Protein AF-A0ABD0R827-F1 (afdb_monomer)

pLDDT: mean 93.99, std 8.84, range [56.47, 98.88]

Nearest PDB structures (foldseek):
  8cz9-assembly1_A  TM=9.847E-01  e=1.559E-08  Mus musculus
  7r8x-assembly1_A  TM=9.743E-01  e=1.361E-08  Mus musculus
  1rqq-assembly1_D  TM=9.824E-01  e=8.510E-08  Rattus norvegicus
  2hdv-assembly2_B  TM=9.733E-01  e=1.369E-07  Mus musculus
  1rpy-assembly1_A  TM=9.815E-01  e=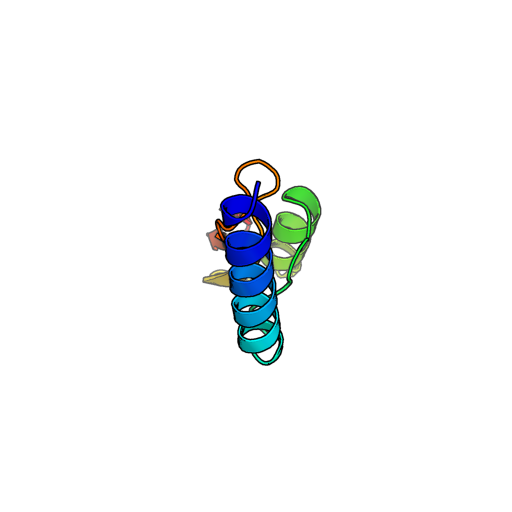2.201E-07  Rattus norvegicus

Mean predicted aligned error: 3.63 Å

Organism: Cirrhinus mrigala (NCBI:txid683832)

Sequence (71 aa):
SLGFGLAEHAYNKTDHFLSSYPWFHGPISRVRAAYLVQHAGVSGHGNFLVRQSETRRGDYVLTFNYQGRAK

Radius of gyration: 14.17 Å; Cα contacts (8 Å, |Δi|>4): 104; chains: 1; bounding box: 36×21×37 Å

Secondary structure (DSSP, 8-state):
-HHHHHHHHHHHHHHHHHTTSTTB--S--HHHHHHHHHTTGGGGTT-EEEEE-SSSTT-EEEEEEETTEE-

InterPro domains:
  IPR000980 SH2 domain [PF00017] (23-70)
  IPR000980 SH2 domain [PS50001] (23-71)
  IPR030523 SH2B adapter protein [PTHR10872] (5-71)
  IPR036860 SH2 domain superfamily [G3DSA: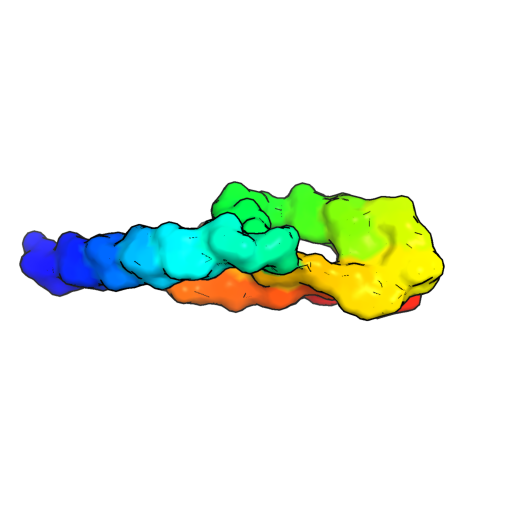3.30.505.10] (6-71)
  IPR036860 SH2 domain superfamily [SSF55550] (14-70)

Structure (mmCIF, N/CA/C/O backbone):
data_AF-A0ABD0R827-F1
#
_entry.id   AF-A0ABD0R827-F1
#
loop_
_atom_site.group_PDB
_atom_site.id
_atom_site.type_symbol
_atom_site.label_atom_id
_atom_site.label_alt_id
_atom_site.label_comp_id
_atom_site.label_asym_id
_atom_site.label_entity_id
_atom_site.label_seq_id
_atom_site.pdbx_PDB_ins_code
_atom_site.Cartn_x
_atom_site.Cartn_y
_atom_site.Cartn_z
_atom_site.occupancy
_atom_site.B_iso_or_equiv
_atom_site.auth_seq_id
_atom_site.auth_comp_id
_atom_site.auth_asym_id
_atom_site.auth_atom_id
_atom_site.pdbx_PDB_model_num
ATOM 1 N N . SER A 1 1 ? -21.022 -5.597 23.878 1.00 56.47 1 SER A N 1
ATOM 2 C CA . SER A 1 1 ? -21.376 -4.513 22.938 1.00 56.47 1 SER A CA 1
ATOM 3 C C . SER A 1 1 ? -21.687 -5.129 21.579 1.00 56.47 1 SER A C 1
ATOM 5 O O . SER A 1 1 ? -20.762 -5.579 20.915 1.00 56.47 1 SER A O 1
ATOM 7 N N . LEU A 1 2 ? -22.966 -5.240 21.191 1.00 62.75 2 LEU A N 1
ATOM 8 C CA . LEU A 1 2 ? -23.376 -5.871 19.921 1.00 62.75 2 LEU A CA 1
ATOM 9 C C . LEU A 1 2 ? -22.857 -5.126 18.674 1.00 62.75 2 LEU A C 1
ATOM 11 O O . LEU A 1 2 ? -22.592 -5.756 17.655 1.00 62.75 2 LEU A O 1
ATOM 15 N N . GLY A 1 3 ? -22.653 -3.807 18.761 1.00 69.81 3 GLY A N 1
ATOM 16 C CA . GLY A 1 3 ? -22.178 -2.996 17.632 1.00 69.81 3 GLY A CA 1
ATOM 17 C C . GLY A 1 3 ? -20.739 -3.300 17.205 1.00 69.81 3 GLY A C 1
ATOM 18 O O 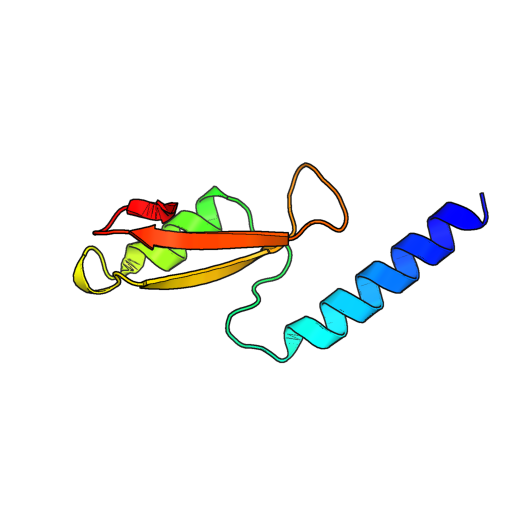. GLY A 1 3 ? -20.436 -3.275 16.016 1.00 69.81 3 GLY A O 1
ATOM 19 N N . PHE A 1 4 ? -19.862 -3.654 18.151 1.00 67.50 4 PHE A N 1
ATOM 20 C CA . PHE A 1 4 ? -18.459 -3.958 17.847 1.00 67.50 4 PHE A CA 1
ATOM 21 C C . PHE A 1 4 ? -18.325 -5.233 16.998 1.00 67.50 4 PHE A C 1
ATOM 23 O O . PHE A 1 4 ? -17.580 -5.252 16.027 1.00 67.50 4 PHE A O 1
ATOM 30 N N . GLY A 1 5 ? -19.105 -6.276 17.304 1.00 75.88 5 GLY A N 1
ATOM 31 C CA . GLY A 1 5 ? -19.072 -7.537 16.553 1.00 75.88 5 GLY A CA 1
ATOM 32 C C . GLY A 1 5 ? -19.593 -7.418 15.116 1.00 75.88 5 GLY A C 1
ATOM 33 O O . GLY A 1 5 ? -19.084 -8.092 14.225 1.00 75.88 5 GLY A O 1
ATOM 34 N N . LEU A 1 6 ? -20.570 -6.538 14.869 1.00 80.50 6 LEU A N 1
ATOM 35 C CA . LEU A 1 6 ? -21.116 -6.303 13.527 1.00 80.50 6 LEU A CA 1
ATOM 36 C C . LEU A 1 6 ? -20.119 -5.576 12.615 1.00 80.50 6 LEU A C 1
ATOM 38 O O . LEU A 1 6 ? -19.968 -5.959 11.456 1.00 80.50 6 LEU A O 1
ATOM 42 N N . ALA A 1 7 ? -19.415 -4.567 13.142 1.00 81.56 7 ALA A N 1
ATOM 43 C CA . ALA A 1 7 ? -18.396 -3.832 12.392 1.00 81.56 7 ALA A CA 1
ATOM 44 C C . ALA A 1 7 ? -17.215 -4.737 12.009 1.00 81.56 7 ALA A C 1
ATOM 46 O O . ALA A 1 7 ? -16.818 -4.768 10.848 1.00 81.56 7 ALA A O 1
ATOM 47 N N . GLU A 1 8 ? -16.728 -5.555 12.947 1.00 82.38 8 GLU A N 1
ATOM 48 C CA . GLU A 1 8 ? -15.683 -6.550 12.672 1.00 82.38 8 GLU A CA 1
ATOM 49 C C . GLU A 1 8 ? -16.076 -7.520 11.564 1.00 82.38 8 GLU A C 1
ATOM 51 O O . GLU A 1 8 ? -15.302 -7.803 10.651 1.00 82.38 8 GLU A O 1
ATOM 56 N N . HIS A 1 9 ? -17.310 -8.010 11.617 1.00 84.75 9 HIS A N 1
ATOM 57 C CA . HIS A 1 9 ? -17.806 -8.932 10.612 1.00 84.75 9 HIS A CA 1
ATOM 58 C C . HIS A 1 9 ? -17.928 -8.272 9.229 1.00 84.75 9 HIS A C 1
ATOM 60 O O . HIS A 1 9 ? -17.693 -8.926 8.212 1.00 84.75 9 HIS A O 1
ATOM 66 N N . ALA A 1 10 ? -18.266 -6.982 9.180 1.00 85.31 10 ALA A N 1
ATOM 67 C CA . ALA A 1 10 ? -18.288 -6.215 7.941 1.00 85.31 10 ALA A CA 1
ATOM 68 C C . ALA A 1 10 ? -16.875 -6.021 7.364 1.00 85.31 10 ALA A C 1
ATOM 70 O O . ALA A 1 10 ? -16.680 -6.283 6.179 1.00 85.31 10 ALA A O 1
ATOM 71 N N . TYR A 1 11 ? -15.883 -5.651 8.185 1.00 89.31 11 TYR A N 1
ATOM 72 C CA . TYR A 1 11 ? -14.494 -5.489 7.731 1.00 89.31 11 TYR A CA 1
ATOM 73 C C . TYR A 1 11 ? -13.926 -6.7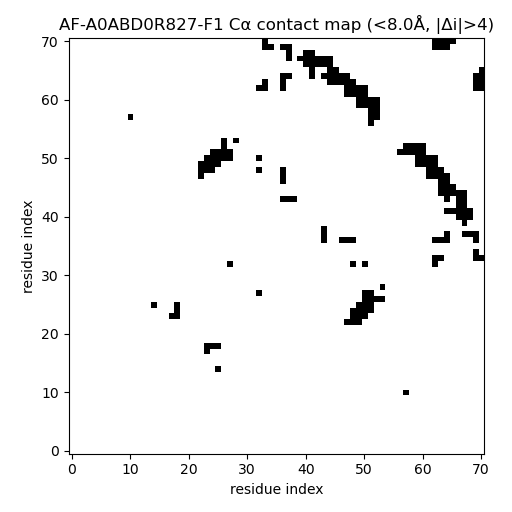89 7.165 1.00 89.31 11 TYR A C 1
ATOM 75 O O . TYR A 1 11 ? -13.410 -6.795 6.051 1.00 89.31 11 TYR A O 1
ATOM 83 N N . ASN A 1 12 ? -14.143 -7.908 7.858 1.00 89.00 12 ASN A N 1
ATOM 84 C CA . ASN A 1 12 ? -13.688 -9.219 7.397 1.00 89.00 12 ASN A CA 1
ATOM 85 C C . ASN A 1 12 ? -14.297 -9.609 6.040 1.00 89.00 12 ASN A C 1
ATOM 87 O O . ASN A 1 12 ? -13.615 -10.194 5.199 1.00 89.00 12 ASN A O 1
ATOM 91 N N . LYS A 1 13 ? -15.574 -9.274 5.797 1.00 92.38 13 LYS A N 1
ATOM 92 C CA . LYS A 1 13 ? -16.218 -9.504 4.493 1.00 92.38 13 LYS A CA 1
ATOM 93 C C . LYS A 1 13 ? -15.604 -8.641 3.395 1.00 92.38 13 LYS A C 1
ATOM 95 O O . LYS A 1 13 ? -15.364 -9.152 2.302 1.00 92.38 13 LYS A O 1
ATOM 100 N N . THR A 1 14 ? -15.338 -7.367 3.679 1.00 94.81 14 THR A N 1
ATOM 101 C CA . THR A 1 14 ? -14.684 -6.460 2.728 1.00 94.81 14 THR A CA 1
ATOM 102 C C . THR A 1 14 ? -13.273 -6.936 2.400 1.00 94.81 14 THR A C 1
ATOM 104 O O . THR A 1 14 ? -12.932 -7.050 1.229 1.00 94.81 14 THR A O 1
ATOM 107 N N . ASP A 1 15 ? -12.472 -7.296 3.402 1.00 94.62 15 ASP A N 1
ATOM 108 C CA . ASP A 1 15 ? -11.103 -7.777 3.197 1.00 94.62 15 ASP A CA 1
ATOM 109 C C . ASP A 1 15 ? -11.069 -9.073 2.383 1.00 94.62 15 ASP A C 1
ATOM 111 O O . ASP A 1 15 ? -10.258 -9.213 1.468 1.00 94.62 15 ASP A O 1
ATOM 115 N N . HIS A 1 16 ? -11.988 -10.000 2.671 1.00 95.44 16 HIS A N 1
ATOM 116 C CA . HIS A 1 16 ? -12.142 -11.225 1.895 1.00 95.44 16 HIS A CA 1
ATOM 117 C C . HIS A 1 16 ? -12.482 -10.919 0.433 1.00 95.44 16 HIS A C 1
ATOM 119 O O . HIS A 1 16 ? -11.849 -11.462 -0.469 1.00 95.44 16 HIS A O 1
ATOM 125 N N . PHE A 1 17 ? -13.437 -10.021 0.181 1.00 96.12 17 PHE A N 1
ATOM 126 C CA . PHE A 1 17 ? -13.764 -9.581 -1.175 1.00 96.12 17 PHE A CA 1
ATOM 127 C C . PHE A 1 17 ? -12.566 -8.927 -1.885 1.00 96.12 17 PHE A C 1
ATOM 129 O O . PHE A 1 17 ? -12.314 -9.207 -3.053 1.00 96.12 17 PHE A O 1
ATOM 136 N N . LEU A 1 18 ? -11.794 -8.091 -1.187 1.00 97.00 18 LEU A N 1
ATOM 137 C CA . LEU A 1 18 ? -10.643 -7.400 -1.769 1.00 97.00 18 LEU A CA 1
ATOM 138 C C . LEU A 1 18 ? -9.444 -8.327 -2.027 1.00 97.00 18 LEU A C 1
ATOM 140 O O . LEU A 1 18 ? -8.653 -8.062 -2.928 1.00 97.00 18 LEU A O 1
ATOM 144 N N . SER A 1 19 ? -9.318 -9.428 -1.284 1.00 97.00 19 SER A N 1
ATOM 145 C CA . SER A 1 19 ? -8.202 -10.379 -1.403 1.00 97.00 19 SER A CA 1
ATOM 146 C C . SER A 1 19 ? -8.071 -11.056 -2.771 1.00 97.00 19 SER A C 1
ATOM 148 O O . SER A 1 19 ? -6.991 -11.540 -3.105 1.00 97.00 19 SER A O 1
ATOM 150 N N . SER A 1 20 ? -9.125 -11.054 -3.596 1.00 97.31 20 SER A N 1
ATOM 151 C CA . SER A 1 20 ? -9.050 -11.562 -4.971 1.00 97.31 20 SER A CA 1
ATOM 152 C C . SER A 1 20 ? -8.352 -10.608 -5.942 1.00 97.31 20 SER A C 1
ATOM 154 O O . SER A 1 20 ? -8.082 -10.988 -7.081 1.00 97.31 20 SER A O 1
ATOM 156 N N . TYR A 1 21 ? -8.082 -9.365 -5.535 1.00 98.38 21 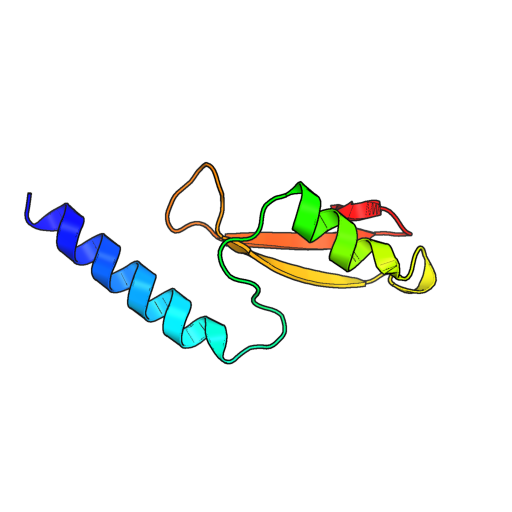TYR A N 1
ATOM 157 C CA . TYR A 1 21 ? -7.449 -8.368 -6.387 1.00 98.38 21 TYR A CA 1
ATOM 158 C C . TYR A 1 21 ? -5.944 -8.275 -6.106 1.00 98.38 21 TYR A C 1
ATOM 160 O O . TYR A 1 21 ? -5.547 -8.023 -4.970 1.00 98.38 21 TYR A O 1
ATOM 168 N N . PRO A 1 22 ? -5.081 -8.380 -7.133 1.00 97.62 22 PRO A N 1
ATOM 169 C CA . PRO A 1 22 ? -3.629 -8.431 -6.940 1.00 97.62 22 PRO A CA 1
ATOM 170 C C . PRO A 1 22 ? -3.022 -7.121 -6.418 1.00 97.62 22 PRO A C 1
ATOM 172 O O . PRO A 1 22 ? -1.891 -7.120 -5.947 1.00 97.62 22 PRO A O 1
ATOM 175 N N . TRP A 1 23 ? -3.753 -6.006 -6.505 1.00 98.31 23 TRP A N 1
ATOM 176 C CA . TRP A 1 23 ? -3.339 -4.710 -5.964 1.00 98.31 23 TRP A CA 1
ATOM 177 C C . TRP A 1 23 ? -3.706 -4.531 -4.486 1.00 98.31 23 TRP A C 1
ATOM 179 O O . TRP A 1 23 ? -3.313 -3.528 -3.890 1.00 98.31 23 TRP A O 1
ATOM 189 N N . PHE A 1 24 ? -4.448 -5.459 -3.873 1.00 98.62 24 PHE A N 1
ATOM 190 C CA . PHE A 1 24 ? -4.764 -5.421 -2.448 1.00 98.62 24 PHE A CA 1
ATOM 191 C C . PHE A 1 24 ? -3.806 -6.311 -1.655 1.00 98.62 24 PHE A C 1
ATOM 193 O O . PHE A 1 24 ? -3.694 -7.508 -1.895 1.00 98.62 24 PHE A O 1
ATOM 200 N N . HIS A 1 25 ? -3.118 -5.718 -0.682 1.00 98.31 25 HIS A N 1
ATOM 201 C CA . HIS A 1 25 ? -2.062 -6.387 0.081 1.00 98.31 25 HIS A CA 1
ATOM 202 C C . HIS A 1 25 ? -2.431 -6.629 1.552 1.00 98.31 25 HIS A C 1
ATOM 204 O O . HIS A 1 25 ? -1.590 -7.089 2.322 1.00 98.31 25 HIS A O 1
ATOM 210 N N . GLY A 1 26 ? -3.664 -6.320 1.966 1.00 97.38 26 GLY A N 1
ATOM 211 C CA . GLY A 1 26 ? -4.110 -6.536 3.343 1.00 97.38 26 GLY A CA 1
ATOM 212 C C . GLY A 1 26 ? -3.292 -5.745 4.384 1.00 97.38 26 GLY A C 1
ATOM 213 O O . GLY A 1 26 ? -2.917 -4.592 4.123 1.00 97.38 26 GLY A 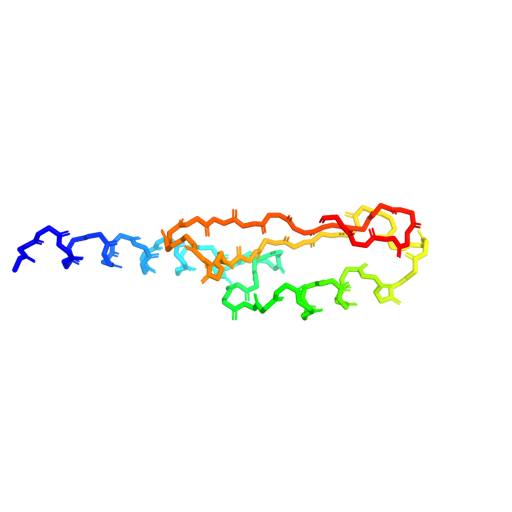O 1
ATOM 214 N N . PRO A 1 27 ? -3.027 -6.320 5.573 1.00 96.88 27 PRO A N 1
ATOM 215 C CA . PRO A 1 27 ? -2.352 -5.638 6.677 1.00 96.88 27 PRO A CA 1
ATOM 216 C C . PRO A 1 27 ? -0.827 -5.630 6.500 1.00 96.88 27 PRO A C 1
ATOM 218 O O . PRO A 1 27 ? -0.096 -6.327 7.203 1.00 96.88 27 PRO A O 1
ATOM 221 N N . ILE A 1 28 ? -0.322 -4.820 5.568 1.00 98.38 28 ILE A N 1
ATOM 222 C CA . ILE A 1 28 ? 1.116 -4.528 5.469 1.00 98.38 28 ILE A CA 1
ATOM 223 C C . ILE A 1 28 ? 1.453 -3.148 6.036 1.00 98.38 28 ILE A C 1
ATOM 225 O O . ILE A 1 28 ? 0.672 -2.198 5.937 1.00 98.38 28 ILE A O 1
ATOM 229 N N . SER A 1 29 ? 2.655 -3.026 6.604 1.00 98.38 29 SER A N 1
ATOM 230 C CA . SER A 1 29 ? 3.124 -1.763 7.172 1.00 98.38 29 SER A CA 1
ATOM 231 C C . SER A 1 29 ? 3.400 -0.711 6.102 1.00 98.38 29 SER A C 1
ATOM 233 O O . SER A 1 29 ? 3.714 -1.032 4.948 1.00 98.38 29 SER A O 1
ATOM 235 N N . ARG A 1 30 ? 3.378 0.568 6.497 1.00 98.25 30 ARG A N 1
ATOM 236 C CA . ARG A 1 30 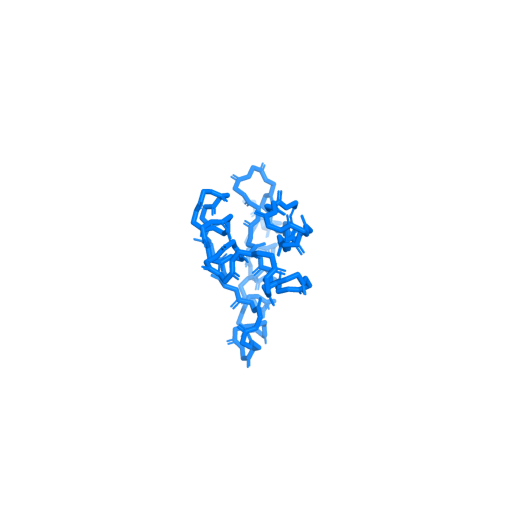? 3.803 1.684 5.632 1.00 98.25 30 ARG A CA 1
ATOM 237 C C . ARG A 1 30 ? 5.186 1.454 5.011 1.00 98.25 30 ARG A C 1
ATOM 239 O O . ARG A 1 30 ? 5.384 1.746 3.835 1.00 98.25 30 ARG A O 1
ATOM 246 N N . VAL A 1 31 ? 6.131 0.926 5.792 1.00 98.50 31 VAL A N 1
ATOM 247 C CA . VAL A 1 31 ? 7.510 0.671 5.340 1.00 98.50 31 VAL A CA 1
ATOM 248 C C . VAL A 1 31 ? 7.540 -0.425 4.276 1.00 98.50 31 VAL A C 1
ATOM 250 O O . VAL A 1 31 ? 8.179 -0.253 3.238 1.00 98.50 31 VAL A O 1
ATOM 253 N N . ARG A 1 32 ? 6.810 -1.531 4.484 1.00 98.56 32 ARG A N 1
ATOM 254 C CA . ARG A 1 32 ? 6.743 -2.619 3.498 1.00 98.56 32 ARG A CA 1
ATOM 255 C C . ARG A 1 32 ? 6.071 -2.162 2.205 1.00 98.56 32 ARG A C 1
ATOM 257 O O . ARG A 1 32 ? 6.559 -2.493 1.130 1.00 98.56 32 ARG A O 1
ATOM 264 N N . ALA A 1 33 ? 4.997 -1.384 2.306 1.00 98.75 33 ALA A N 1
ATOM 265 C CA . ALA A 1 33 ? 4.300 -0.828 1.152 1.00 98.75 33 ALA A CA 1
ATOM 266 C C . ALA A 1 33 ? 5.199 0.094 0.315 1.00 98.75 33 ALA A C 1
ATOM 268 O O . ALA A 1 33 ? 5.276 -0.068 -0.901 1.00 98.75 33 ALA A O 1
ATOM 269 N N . ALA A 1 34 ? 5.930 1.005 0.971 1.00 98.56 34 ALA A N 1
ATOM 270 C CA . ALA A 1 34 ? 6.880 1.896 0.309 1.00 98.56 34 ALA A CA 1
ATOM 271 C C . ALA A 1 34 ? 7.968 1.111 -0.438 1.00 98.56 34 ALA A C 1
ATOM 273 O O . ALA A 1 34 ? 8.208 1.363 -1.617 1.00 98.56 34 ALA A O 1
ATOM 274 N N . TYR A 1 35 ? 8.554 0.102 0.214 1.00 98.56 35 TYR A N 1
ATOM 275 C CA . TYR A 1 35 ? 9.550 -0.773 -0.405 1.00 98.56 35 TYR A CA 1
ATOM 276 C C . TYR A 1 35 ? 9.031 -1.441 -1.689 1.00 98.56 35 TYR A C 1
ATOM 278 O O . TYR A 1 35 ? 9.724 -1.434 -2.705 1.00 98.56 35 TYR A O 1
ATOM 286 N N . LEU A 1 36 ? 7.809 -1.985 -1.665 1.00 98.56 36 LEU A N 1
ATOM 287 C CA . LEU A 1 36 ? 7.229 -2.690 -2.813 1.00 98.56 36 LEU A CA 1
ATOM 288 C C . LEU A 1 36 ? 7.006 -1.761 -4.012 1.00 98.56 36 LEU A C 1
ATOM 290 O O . LEU A 1 36 ? 7.418 -2.093 -5.122 1.00 98.56 36 LEU A O 1
ATOM 294 N N . VAL A 1 37 ? 6.404 -0.584 -3.806 1.00 98.56 37 VAL A N 1
ATOM 295 C CA . VAL A 1 37 ? 6.121 0.338 -4.923 1.00 98.56 37 VAL A CA 1
ATOM 296 C C . VAL A 1 37 ? 7.392 0.992 -5.475 1.00 98.56 37 VAL A C 1
ATOM 298 O O . VAL A 1 37 ? 7.462 1.306 -6.664 1.00 98.56 37 VAL A O 1
ATOM 301 N N . GLN A 1 38 ? 8.427 1.167 -4.646 1.00 98.12 38 GLN A N 1
ATOM 302 C CA . GLN A 1 38 ? 9.702 1.772 -5.047 1.00 98.12 38 GLN A CA 1
ATOM 303 C C . GLN A 1 38 ? 10.688 0.794 -5.691 1.00 98.12 38 GLN A C 1
ATOM 305 O O . GLN A 1 38 ? 11.689 1.251 -6.237 1.00 98.12 38 GLN A O 1
ATOM 310 N N . HIS A 1 39 ? 10.432 -0.519 -5.659 1.00 97.56 39 HIS A N 1
ATOM 311 C CA . HIS A 1 39 ? 11.391 -1.536 -6.106 1.00 97.56 39 HIS A CA 1
ATOM 312 C C . HIS A 1 39 ? 11.913 -1.302 -7.536 1.00 97.56 39 HIS A C 1
ATOM 314 O O . HIS A 1 39 ? 13.106 -1.432 -7.788 1.00 97.56 39 HIS A O 1
ATOM 320 N N . ALA A 1 40 ? 11.038 -0.881 -8.455 1.00 97.00 40 ALA A N 1
ATOM 321 C CA . ALA A 1 40 ? 11.394 -0.587 -9.846 1.00 97.00 40 ALA A CA 1
ATOM 322 C C . ALA A 1 40 ? 11.948 0.841 -10.071 1.00 97.00 40 ALA A C 1
ATOM 324 O O . ALA A 1 40 ? 12.104 1.277 -11.212 1.00 97.00 40 ALA A O 1
ATOM 325 N N . GLY A 1 41 ? 12.222 1.601 -9.005 1.00 97.69 41 GLY A N 1
ATOM 326 C CA . GLY A 1 41 ? 12.731 2.970 -9.086 1.00 97.69 41 GLY A CA 1
ATOM 327 C C . GLY A 1 41 ? 11.807 3.894 -9.884 1.00 97.69 41 GLY A C 1
ATOM 328 O O . GLY A 1 41 ? 10.584 3.829 -9.758 1.00 97.69 41 GLY A O 1
ATOM 329 N N . VAL A 1 42 ? 12.385 4.764 -10.714 1.00 97.88 42 VAL A N 1
ATOM 330 C CA . VAL A 1 42 ? 11.625 5.689 -11.578 1.00 97.88 42 VAL A CA 1
ATOM 331 C C . VAL A 1 42 ? 10.824 4.940 -12.649 1.00 97.88 42 VAL A C 1
ATOM 333 O O . VAL A 1 42 ? 9.716 5.360 -12.970 1.00 97.88 42 VAL A O 1
ATOM 336 N N . SER A 1 43 ? 11.324 3.802 -13.143 1.00 98.31 43 SER A N 1
ATOM 337 C CA . SER A 1 43 ? 10.625 2.964 -14.131 1.00 98.31 43 SER A CA 1
ATOM 338 C C . SER A 1 43 ? 9.328 2.358 -13.592 1.00 98.31 43 SER A C 1
ATOM 340 O O . SER A 1 43 ? 8.463 1.973 -14.368 1.00 98.31 43 SER A O 1
ATOM 342 N N . GLY A 1 44 ? 9.179 2.294 -12.267 1.00 98.00 44 GLY A N 1
ATOM 343 C CA . GLY A 1 44 ? 7.945 1.897 -11.594 1.00 98.00 44 GLY A CA 1
ATOM 344 C C . GLY A 1 44 ? 6.970 3.040 -11.333 1.00 98.00 44 GLY A C 1
ATOM 345 O O . GLY A 1 44 ? 6.088 2.869 -10.496 1.00 98.00 44 GLY A O 1
ATOM 346 N N . HIS A 1 45 ? 7.137 4.220 -11.940 1.00 98.50 45 HIS A N 1
ATOM 347 C CA . HIS A 1 45 ? 6.195 5.320 -11.748 1.00 98.50 45 HIS A CA 1
ATOM 348 C C . HIS A 1 45 ? 4.763 4.871 -12.077 1.00 98.50 45 HIS A C 1
ATOM 350 O O . HIS A 1 45 ? 4.499 4.343 -13.151 1.00 98.50 45 HIS A O 1
ATOM 356 N N . GLY A 1 46 ? 3.846 5.073 -11.131 1.00 98.06 46 GLY A N 1
ATOM 357 C CA . GLY A 1 46 ? 2.462 4.615 -11.231 1.00 98.06 46 GLY A CA 1
ATOM 358 C C . GLY A 1 46 ? 2.204 3.242 -10.608 1.00 98.06 46 GLY A C 1
ATOM 359 O O . GLY A 1 46 ? 1.044 2.931 -10.358 1.00 98.06 46 GLY A O 1
ATOM 360 N N . ASN A 1 47 ? 3.234 2.454 -10.269 1.00 98.44 47 ASN A N 1
ATOM 361 C CA . ASN A 1 47 ? 3.047 1.227 -9.489 1.00 98.44 47 ASN A CA 1
ATOM 362 C C . ASN A 1 47 ? 2.382 1.562 -8.159 1.00 98.44 47 ASN A C 1
ATOM 364 O O . ASN A 1 47 ? 2.800 2.493 -7.465 1.00 98.44 47 ASN A O 1
ATOM 368 N N . PHE A 1 48 ? 1.373 0.783 -7.793 1.00 98.75 48 PHE A N 1
ATOM 369 C CA . PHE A 1 48 ? 0.554 1.057 -6.628 1.00 98.75 48 PHE A CA 1
ATOM 370 C C . PHE A 1 48 ? 0.108 -0.223 -5.938 1.00 98.75 48 PHE A C 1
ATOM 372 O O . PHE A 1 48 ? 0.145 -1.311 -6.509 1.00 98.75 48 PHE A O 1
ATOM 379 N N . LEU A 1 49 ? -0.338 -0.053 -4.702 1.00 98.81 49 LEU A N 1
ATOM 380 C CA . LEU A 1 49 ? -1.070 -1.049 -3.945 1.00 98.81 49 LEU A CA 1
ATOM 381 C C . LEU A 1 49 ? -2.021 -0.372 -2.962 1.00 98.81 49 LEU A C 1
ATOM 383 O O . LEU A 1 49 ? -1.848 0.794 -2.598 1.00 98.81 49 LEU A O 1
ATOM 387 N N . VAL A 1 50 ? -3.002 -1.129 -2.495 1.00 98.69 50 VAL A N 1
ATOM 388 C CA . VAL A 1 50 ? -3.883 -0.764 -1.390 1.00 98.69 50 VAL A CA 1
ATOM 389 C C . VAL A 1 50 ? -3.567 -1.663 -0.201 1.00 98.69 50 VAL A C 1
ATOM 391 O O . VAL A 1 50 ? -3.443 -2.881 -0.337 1.00 98.69 50 VAL A O 1
ATOM 394 N N . ARG A 1 51 ? -3.446 -1.062 0.980 1.00 98.56 51 ARG A N 1
ATOM 395 C CA . ARG A 1 51 ? -3.229 -1.756 2.257 1.00 98.56 51 ARG A CA 1
ATOM 396 C C . ARG A 1 51 ? -4.233 -1.289 3.297 1.00 98.56 51 ARG A C 1
ATOM 398 O O . ARG A 1 51 ? -4.825 -0.221 3.156 1.00 98.56 51 ARG A O 1
ATOM 405 N N . GLN A 1 52 ? -4.369 -2.043 4.373 1.00 97.88 52 GLN A N 1
ATOM 406 C CA . GLN A 1 52 ? -5.121 -1.595 5.541 1.00 97.88 52 GLN A CA 1
ATOM 407 C C . GLN A 1 52 ? -4.338 -0.532 6.326 1.00 97.88 52 GLN A C 1
ATOM 409 O O . GLN A 1 52 ? -3.105 -0.559 6.400 1.00 97.88 52 GLN A O 1
ATOM 414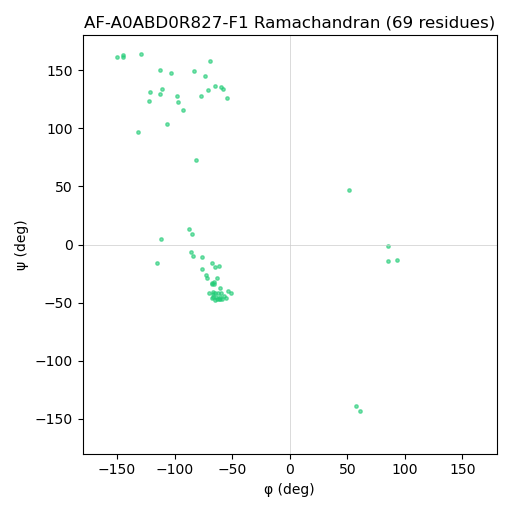 N N . SER A 1 53 ? -5.060 0.426 6.901 1.00 96.62 53 SER A N 1
ATOM 415 C CA . SER A 1 53 ? -4.497 1.451 7.776 1.00 96.62 53 SER A CA 1
ATOM 416 C C . SER A 1 53 ? -4.071 0.859 9.123 1.00 96.62 53 SER A C 1
ATOM 418 O O . SER A 1 53 ? -4.831 0.152 9.778 1.00 96.62 53 SER A O 1
ATOM 420 N N . GLU A 1 54 ? -2.862 1.200 9.572 1.00 96.44 54 GLU A N 1
ATOM 421 C CA . GLU A 1 54 ? -2.321 0.764 10.871 1.00 96.44 54 GLU A CA 1
ATOM 422 C C . GLU A 1 54 ? -2.927 1.540 12.054 1.00 96.44 54 GLU A C 1
ATOM 424 O O . GLU A 1 54 ? -2.888 1.069 13.186 1.00 96.44 54 GLU A O 1
ATOM 429 N N . THR A 1 55 ? -3.478 2.735 11.809 1.00 95.44 55 THR A N 1
ATOM 430 C CA . THR A 1 55 ? -3.942 3.657 12.866 1.00 95.44 55 THR A CA 1
ATOM 431 C C . THR A 1 55 ? -5.444 3.912 12.855 1.00 95.44 55 THR A C 1
ATOM 433 O O . THR A 1 55 ? -5.985 4.427 13.830 1.00 95.44 55 THR A O 1
ATOM 436 N N . ARG A 1 56 ? -6.133 3.572 11.763 1.00 95.12 56 ARG A N 1
ATOM 437 C CA . ARG A 1 56 ? -7.581 3.757 11.610 1.00 95.12 56 ARG A CA 1
ATOM 438 C C . ARG A 1 56 ? -8.193 2.467 11.094 1.00 95.12 56 ARG A C 1
ATOM 440 O O . ARG A 1 56 ? -8.134 2.181 9.906 1.00 95.12 56 ARG A O 1
ATOM 447 N N . ARG A 1 57 ? -8.730 1.656 12.001 1.00 90.00 57 ARG A N 1
ATOM 448 C CA . ARG A 1 57 ? -9.311 0.355 11.657 1.00 90.00 57 ARG A CA 1
ATOM 449 C C . ARG A 1 57 ? -10.466 0.523 10.664 1.00 90.00 57 ARG A C 1
ATOM 451 O O . ARG A 1 57 ? -11.298 1.402 10.855 1.00 90.00 57 ARG A O 1
ATOM 458 N N . GLY A 1 58 ? -10.507 -0.326 9.639 1.00 92.44 58 GLY A N 1
ATOM 459 C CA . GLY A 1 58 ? -11.498 -0.258 8.559 1.00 92.44 58 GLY A CA 1
ATOM 460 C C . GLY A 1 58 ? -11.132 0.700 7.420 1.00 92.44 58 GLY A C 1
ATOM 461 O O . GLY A 1 58 ? -11.707 0.585 6.341 1.00 92.44 58 GLY A O 1
ATOM 462 N N . ASP A 1 59 ? -10.150 1.589 7.612 1.00 95.94 59 ASP A N 1
ATOM 463 C CA . ASP A 1 59 ? -9.656 2.443 6.535 1.00 95.94 59 ASP A CA 1
ATOM 464 C C . ASP A 1 59 ? -8.616 1.719 5.680 1.00 95.94 59 ASP A C 1
ATOM 466 O O . ASP A 1 59 ? -7.791 0.931 6.158 1.00 95.94 59 ASP A O 1
ATOM 470 N N . TYR A 1 60 ? -8.591 2.102 4.408 1.00 98.25 60 TYR A N 1
ATOM 471 C CA . TYR A 1 60 ? -7.614 1.647 3.434 1.00 98.25 60 TYR A CA 1
ATOM 472 C C . TYR A 1 60 ? -6.705 2.798 3.006 1.00 98.25 60 TYR A C 1
ATOM 474 O O . TYR A 1 60 ? -7.093 3.968 2.994 1.00 98.25 60 TYR A O 1
ATOM 482 N N . VAL A 1 61 ? -5.469 2.460 2.658 1.00 98.44 61 VAL A N 1
ATOM 483 C CA . VAL A 1 61 ? -4.438 3.402 2.228 1.00 98.44 61 VAL A CA 1
ATOM 484 C C . VAL A 1 61 ? -3.961 2.992 0.845 1.00 98.44 61 VAL A C 1
ATOM 486 O O . VAL A 1 61 ? -3.480 1.874 0.664 1.00 98.44 61 VAL A O 1
ATOM 489 N N . LEU A 1 62 ? -4.056 3.914 -0.110 1.00 98.75 62 LEU A N 1
ATOM 490 C CA . LEU A 1 62 ? -3.355 3.820 -1.385 1.00 98.75 62 LEU A CA 1
ATOM 491 C C . LEU A 1 62 ? -1.890 4.200 -1.157 1.00 98.75 62 LEU A C 1
ATOM 493 O O . LEU A 1 62 ? -1.606 5.250 -0.587 1.00 98.75 62 LEU A O 1
ATOM 497 N N . THR A 1 63 ? -0.966 3.349 -1.582 1.00 98.81 63 THR A N 1
ATOM 498 C CA . THR A 1 63 ? 0.462 3.669 -1.649 1.00 98.81 63 THR A CA 1
ATOM 499 C C . THR A 1 63 ? 0.909 3.507 -3.088 1.00 98.81 63 THR A C 1
ATOM 501 O O . THR A 1 63 ? 0.615 2.485 -3.704 1.00 98.81 63 THR A O 1
ATOM 504 N N . PHE A 1 64 ? 1.610 4.493 -3.636 1.00 98.81 64 PHE A N 1
ATOM 505 C CA . PHE A 1 64 ? 2.042 4.457 -5.031 1.00 98.81 64 PHE A CA 1
ATOM 506 C C . PHE A 1 64 ? 3.404 5.102 -5.243 1.00 98.81 64 P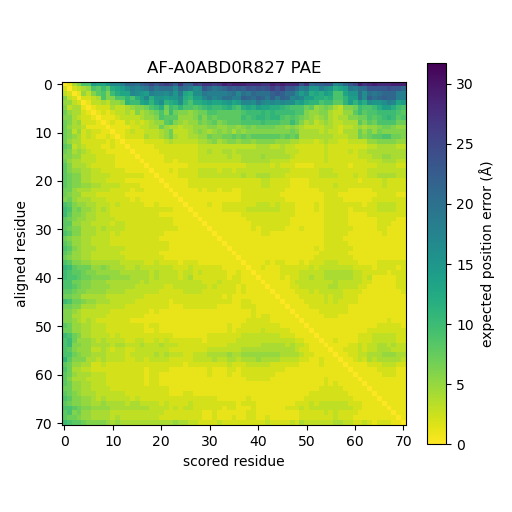HE A C 1
ATOM 508 O O . PHE A 1 64 ? 3.905 5.862 -4.416 1.00 98.81 64 PHE A O 1
ATOM 515 N N . ASN A 1 65 ? 4.025 4.785 -6.370 1.00 98.88 65 ASN A N 1
ATOM 516 C CA . ASN A 1 65 ? 5.300 5.346 -6.771 1.00 98.88 65 ASN A CA 1
ATOM 517 C C . ASN A 1 65 ? 5.099 6.590 -7.646 1.00 98.88 65 ASN A C 1
ATOM 519 O O . ASN A 1 65 ? 4.622 6.522 -8.782 1.00 98.88 65 ASN A O 1
ATOM 523 N N . TYR A 1 66 ? 5.538 7.735 -7.138 1.00 98.50 66 TYR A N 1
ATOM 524 C CA . TYR A 1 66 ? 5.677 8.970 -7.891 1.00 98.50 66 TYR A CA 1
ATOM 525 C C . TYR A 1 66 ? 7.159 9.254 -8.147 1.00 98.50 66 TYR A C 1
ATOM 527 O O . TYR A 1 66 ? 7.876 9.678 -7.238 1.00 98.50 66 TYR A O 1
ATOM 535 N N . GLN A 1 67 ? 7.622 9.013 -9.378 1.00 98.12 67 GLN A N 1
ATOM 536 C CA . GLN A 1 67 ? 8.996 9.305 -9.810 1.00 98.12 67 GLN A CA 1
ATOM 537 C C . GLN A 1 67 ? 10.079 8.730 -8.865 1.00 98.12 67 GLN A C 1
ATOM 539 O O . GLN A 1 67 ? 11.005 9.422 -8.447 1.00 98.12 67 GLN A O 1
ATOM 544 N N . GLY A 1 68 ? 9.943 7.458 -8.480 1.00 97.56 68 GLY A N 1
ATOM 545 C CA . GLY A 1 68 ? 10.856 6.738 -7.581 1.00 97.56 68 GLY A CA 1
ATOM 546 C C . GLY A 1 68 ? 10.579 6.931 -6.084 1.00 97.56 68 GLY A C 1
ATOM 547 O O . GLY A 1 68 ? 11.267 6.347 -5.242 1.00 97.56 68 GLY A O 1
ATOM 548 N N . ARG A 1 69 ? 9.576 7.733 -5.712 1.00 98.12 69 ARG A N 1
ATOM 549 C CA . ARG A 1 69 ? 9.221 8.012 -4.313 1.00 98.12 69 ARG A CA 1
ATOM 550 C C . ARG A 1 69 ? 7.863 7.421 -3.972 1.00 98.12 69 ARG A C 1
ATOM 552 O O . ARG A 1 69 ? 6.891 7.681 -4.671 1.00 98.12 69 ARG A O 1
ATOM 559 N N . ALA A 1 70 ? 7.791 6.680 -2.871 1.00 98.19 70 ALA A N 1
ATOM 560 C CA . ALA A 1 70 ? 6.509 6.259 -2.321 1.00 98.19 70 ALA A CA 1
ATOM 561 C C . ALA A 1 70 ? 5.701 7.481 -1.854 1.00 98.19 70 ALA A C 1
ATOM 563 O O . ALA A 1 70 ? 6.242 8.394 -1.215 1.00 98.19 70 ALA A O 1
ATOM 564 N N . LYS A 1 71 ? 4.412 7.476 -2.169 1.00 96.25 71 LYS A N 1
ATOM 565 C CA . LYS A 1 71 ? 3.398 8.431 -1.734 1.00 96.25 71 LYS A CA 1
ATOM 566 C C . LYS A 1 71 ? 2.221 7.686 -1.136 1.00 96.25 71 LYS A C 1
ATOM 568 O O . LYS A 1 71 ? 1.941 6.566 -1.620 1.00 96.25 71 LYS A O 1
#

Solvent-accessible surface area (backbone atoms only — not comparable to full-atom values): 3933 Å² total; per-residue (Å²): 118,75,68,60,60,54,52,53,54,49,46,54,52,51,52,59,65,43,62,79,38,93,50,42,63,48,90,49,53,74,68,60,52,36,52,62,23,24,69,57,32,53,85,20,48,70,34,58,38,35,27,39,40,93,87,44,83,89,41,73,39,76,39,28,10,56,74,38,36,59,81

Foldseek 3Di:
DVVVVVVVVVLVVVLVVCVVPPQEDEADDPVVQFCVQLVCAQVSAFPWHKYADPPDHSDIDIWHDHRSGID